Protein AF-A0A1B8XTN2-F1 (afdb_monomer_lite)

Foldseek 3Di:
DKDFPPDDDDDDDDPDPPDPDDDDPPDDAQTKMWDWDWDADDPRIHDIDDIDIDTHHND

InterPro domains:
  IPR003961 Fibronectin type III [PS50853] (1-59)
  IPR003961 Fibronectin type III [cd00063] (2-56)
  IPR013783 Immunoglobulin-like fold [G3DSA:2.60.40.10] (1-59)
  IPR036116 Fibronectin type III superfamily [SSF49265] (2-58)

Organism: Xenopus tropicalis (NCBI:txid8364)

Radius of gyration: 12.62 Å; chains: 1; bounding box: 32×22×30 Å

Structure (mmCIF, N/CA/C/O backbone):
data_AF-A0A1B8XTN2-F1
#
_entry.id   AF-A0A1B8XTN2-F1
#
loop_
_atom_site.group_PDB
_atom_site.id
_atom_site.type_symbol
_atom_site.label_atom_id
_atom_site.label_alt_id
_atom_site.label_comp_id
_atom_site.label_asym_id
_atom_site.label_entity_id
_atom_site.label_seq_id
_atom_site.pdbx_PDB_ins_code
_atom_site.Cartn_x
_atom_site.Cartn_y
_atom_site.Cartn_z
_atom_site.occupancy
_atom_site.B_iso_or_equiv
_atom_site.auth_seq_id
_atom_site.auth_comp_id
_atom_site.auth_asym_id
_atom_site.auth_atom_id
_atom_site.pdbx_PDB_model_num
ATOM 1 N N . MET A 1 1 ? 1.800 0.682 -2.022 1.00 95.12 1 MET A N 1
ATOM 2 C CA . MET A 1 1 ? 1.354 -0.173 -0.900 1.00 95.12 1 MET A CA 1
ATOM 3 C C . MET A 1 1 ? 0.663 0.681 0.143 1.00 95.12 1 MET A C 1
ATOM 5 O O . MET A 1 1 ? 1.076 1.819 0.341 1.00 95.12 1 MET A O 1
ATOM 9 N N . TYR A 1 2 ? -0.354 0.145 0.810 1.00 97.00 2 TYR A N 1
ATOM 10 C CA . TYR A 1 2 ? -1.102 0.860 1.843 1.00 97.00 2 TYR A CA 1
ATOM 11 C C . TYR A 1 2 ? -1.638 -0.100 2.908 1.00 97.00 2 TYR A C 1
ATOM 13 O O . TYR A 1 2 ? -1.824 -1.284 2.634 1.00 97.00 2 TYR A O 1
ATOM 21 N N . ARG A 1 3 ? -1.885 0.387 4.125 1.00 96.94 3 ARG A N 1
ATOM 22 C CA . ARG A 1 3 ? -2.576 -0.372 5.178 1.00 96.94 3 ARG A CA 1
ATOM 23 C C . ARG A 1 3 ? -3.202 0.550 6.219 1.00 96.94 3 ARG A C 1
ATOM 25 O O . ARG A 1 3 ? -2.633 1.608 6.477 1.00 96.94 3 ARG A O 1
ATOM 32 N N . PRO A 1 4 ? -4.301 0.148 6.876 1.00 96.31 4 PRO A N 1
ATOM 33 C CA . PRO A 1 4 ? -4.651 0.718 8.170 1.00 96.31 4 PRO A CA 1
ATOM 34 C C . PRO A 1 4 ? -3.515 0.471 9.169 1.00 96.31 4 PRO A C 1
ATOM 36 O O . PRO A 1 4 ? -2.819 -0.549 9.079 1.00 96.31 4 PRO A O 1
ATOM 39 N N . LYS A 1 5 ? -3.346 1.373 10.138 1.00 89.12 5 LYS A N 1
ATOM 40 C CA . LYS A 1 5 ? -2.330 1.233 11.191 1.00 89.12 5 LYS A CA 1
ATOM 41 C C . LYS A 1 5 ? -2.336 -0.178 11.794 1.00 89.12 5 LYS A C 1
ATOM 43 O O . LYS A 1 5 ? -3.393 -0.715 12.129 1.00 89.12 5 LYS A O 1
ATOM 48 N N . SER A 1 6 ? -1.155 -0.784 11.906 1.00 83.81 6 SER A N 1
ATOM 49 C CA . SER A 1 6 ? -0.959 -2.132 12.474 1.00 83.81 6 SER A CA 1
ATOM 50 C C . SER A 1 6 ? -1.637 -3.288 11.717 1.00 83.81 6 SER A C 1
ATOM 52 O O . SER A 1 6 ? -1.762 -4.382 12.261 1.00 83.81 6 SER A O 1
ATOM 54 N N . SER A 1 7 ? -2.055 -3.083 10.464 1.00 93.69 7 SER A N 1
ATOM 55 C CA . SER A 1 7 ? -2.576 -4.150 9.593 1.00 93.69 7 SER A CA 1
ATOM 56 C C . SER A 1 7 ? -1.497 -4.731 8.663 1.00 93.69 7 SER A C 1
ATOM 58 O O . SER A 1 7 ? -0.328 -4.325 8.674 1.00 93.69 7 SER A O 1
ATOM 60 N N . VAL A 1 8 ? -1.883 -5.705 7.837 1.00 95.94 8 VAL A N 1
ATOM 61 C CA . VAL A 1 8 ? -1.039 -6.208 6.743 1.00 95.94 8 VAL A CA 1
ATOM 62 C C . VAL A 1 8 ? -0.980 -5.198 5.596 1.00 95.94 8 VAL A C 1
ATOM 64 O O . VAL A 1 8 ? -1.950 -4.486 5.340 1.00 95.94 8 VAL A O 1
ATOM 67 N N . TRP A 1 9 ? 0.164 -5.127 4.913 1.00 95.94 9 TRP A N 1
ATOM 68 C CA . TRP A 1 9 ? 0.327 -4.281 3.731 1.00 95.94 9 TRP A CA 1
ATOM 69 C C . TRP A 1 9 ? -0.485 -4.822 2.555 1.00 95.94 9 TRP A C 1
ATOM 71 O O . TRP A 1 9 ? -0.342 -5.983 2.181 1.00 95.94 9 TRP A O 1
ATOM 81 N N . LEU A 1 10 ? -1.289 -3.954 1.948 1.00 96.25 10 LEU A N 1
ATOM 82 C CA . LEU A 1 10 ? -1.962 -4.188 0.677 1.00 96.25 10 LEU A CA 1
ATOM 83 C C . LEU A 1 10 ? -1.121 -3.602 -0.462 1.00 96.25 10 LEU A C 1
ATOM 85 O O . LEU A 1 10 ? -0.526 -2.523 -0.335 1.00 96.25 10 LEU A O 1
ATOM 89 N N . VAL A 1 11 ? -1.068 -4.319 -1.582 1.00 94.75 11 VAL A N 1
ATOM 90 C CA . VAL A 1 11 ? -0.328 -3.923 -2.786 1.00 94.75 11 VAL A CA 1
ATOM 91 C C . VAL A 1 11 ? -1.328 -3.471 -3.847 1.00 94.75 11 VAL A C 1
ATOM 93 O O . VAL A 1 11 ? -2.313 -4.151 -4.104 1.00 94.75 11 VAL A O 1
ATOM 96 N N . GLN A 1 12 ? -1.059 -2.310 -4.440 1.00 93.88 12 GLN A N 1
ATOM 97 C CA . GLN A 1 12 ? -1.745 -1.801 -5.623 1.00 93.88 12 GLN A CA 1
ATOM 98 C C . GLN A 1 12 ? -0.660 -1.562 -6.666 1.00 93.88 12 GLN A C 1
ATOM 100 O O . GLN A 1 12 ? 0.199 -0.699 -6.456 1.00 93.88 12 GLN A O 1
ATOM 105 N N . ASP A 1 13 ? -0.682 -2.338 -7.744 1.00 91.19 13 ASP A N 1
ATOM 106 C CA . ASP A 1 13 ? 0.301 -2.217 -8.814 1.00 91.19 13 ASP A CA 1
ATOM 107 C C . ASP A 1 13 ? -0.070 -1.097 -9.781 1.00 91.19 13 ASP A C 1
ATOM 109 O O . ASP A 1 13 ? -1.218 -0.967 -10.211 1.00 91.19 13 ASP A O 1
ATOM 113 N N . VAL A 1 14 ? 0.942 -0.326 -10.169 1.00 91.62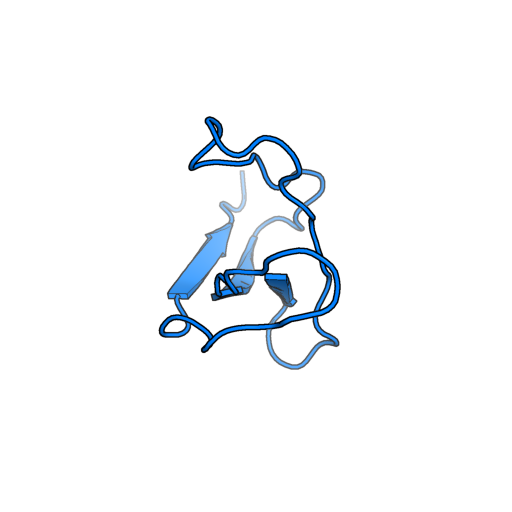 14 VAL A N 1
ATOM 114 C CA . VAL A 1 14 ? 0.887 0.598 -11.302 1.00 91.62 14 VAL A CA 1
ATOM 115 C C . VAL A 1 14 ? 1.756 -0.016 -12.387 1.00 91.62 14 VAL A C 1
ATOM 117 O O . VAL A 1 14 ? 2.961 -0.179 -12.201 1.00 91.62 14 VAL A O 1
ATOM 120 N N . LYS A 1 15 ? 1.126 -0.472 -13.473 1.00 87.81 15 LYS A N 1
ATOM 121 C CA . LYS A 1 15 ? 1.801 -1.249 -14.527 1.00 87.81 15 LYS A CA 1
ATOM 122 C C . LYS A 1 15 ? 2.294 -0.390 -15.682 1.00 87.81 15 LYS A C 1
ATOM 124 O O . LYS A 1 15 ? 3.177 -0.818 -16.417 1.00 87.81 15 LYS A O 1
ATOM 129 N N . SER A 1 16 ? 1.725 0.800 -15.860 1.00 85.12 16 SER A N 1
ATOM 130 C CA . SER A 1 16 ? 2.140 1.693 -16.932 1.00 85.12 16 SER A CA 1
ATOM 131 C C . SER A 1 16 ? 3.369 2.504 -16.508 1.00 85.12 16 SER A C 1
ATOM 133 O O . SER A 1 16 ? 3.284 3.255 -15.537 1.00 85.12 16 SER A O 1
ATOM 135 N N . PRO A 1 17 ? 4.491 2.446 -17.250 1.00 76.56 17 PRO A N 1
ATOM 136 C CA . PRO A 1 17 ? 5.677 3.252 -16.949 1.00 76.56 17 PRO A CA 1
ATOM 137 C C . PRO A 1 17 ? 5.434 4.767 -17.043 1.00 76.56 17 PRO A C 1
ATOM 139 O O . PRO A 1 17 ? 6.198 5.557 -16.488 1.00 76.56 17 PRO A O 1
ATOM 142 N N . SER A 1 18 ? 4.402 5.189 -17.781 1.00 85.69 18 SER A N 1
ATOM 143 C CA . SER A 1 18 ? 4.022 6.598 -17.911 1.00 85.69 18 SER A CA 1
ATOM 144 C C . SER A 1 18 ? 3.108 7.076 -16.782 1.00 85.69 18 SER A C 1
ATOM 146 O O . SER A 1 18 ? 3.023 8.282 -16.541 1.00 85.69 18 SER A O 1
ATOM 148 N N . GLU A 1 19 ? 2.456 6.163 -16.061 1.00 86.81 19 GLU A N 1
ATOM 149 C CA . GLU A 1 19 ? 1.611 6.501 -14.921 1.00 86.81 19 GLU A CA 1
ATOM 150 C C . GLU A 1 19 ? 2.472 6.662 -13.673 1.00 86.81 19 GLU A C 1
ATOM 152 O O . GLU A 1 19 ? 3.144 5.745 -13.211 1.00 86.81 19 GLU A O 1
ATOM 157 N N . ARG A 1 20 ? 2.447 7.868 -13.107 1.00 84.69 20 ARG A N 1
ATOM 158 C CA . ARG A 1 20 ? 3.159 8.190 -11.860 1.00 84.69 20 ARG A CA 1
ATOM 159 C C . ARG A 1 20 ? 2.225 8.307 -10.661 1.00 84.69 20 ARG A C 1
ATOM 161 O O . ARG A 1 20 ? 2.650 8.730 -9.591 1.00 84.69 20 ARG A O 1
ATOM 168 N N . ASN A 1 21 ? 0.949 7.986 -10.849 1.00 89.88 21 ASN A N 1
ATOM 169 C CA . ASN A 1 21 ? -0.076 8.065 -9.824 1.00 89.88 21 ASN A CA 1
ATOM 170 C C . ASN A 1 21 ? -1.048 6.886 -9.939 1.00 89.88 21 ASN A C 1
ATOM 172 O O . ASN A 1 21 ? -1.077 6.165 -10.932 1.00 89.88 21 ASN A O 1
ATOM 176 N N . THR A 1 22 ? -1.814 6.682 -8.875 1.00 92.94 22 THR A N 1
ATOM 177 C CA . THR A 1 22 ? -2.931 5.743 -8.821 1.00 92.94 22 THR A CA 1
ATOM 178 C C . THR A 1 22 ? -3.931 6.241 -7.787 1.00 92.94 22 THR A C 1
ATOM 180 O O . THR A 1 22 ? -3.581 7.048 -6.920 1.00 92.94 22 THR A O 1
ATOM 183 N N . ILE A 1 23 ? -5.169 5.769 -7.875 1.00 93.56 23 ILE A N 1
ATOM 184 C CA . ILE A 1 23 ? -6.236 6.113 -6.939 1.00 93.56 23 ILE A CA 1
ATOM 185 C C . ILE A 1 23 ? -6.466 4.909 -6.031 1.00 93.56 23 ILE A C 1
ATOM 187 O O . ILE A 1 23 ? -6.755 3.813 -6.506 1.00 93.56 23 ILE A O 1
ATOM 191 N N . LEU A 1 24 ? -6.348 5.120 -4.719 1.00 94.38 24 LEU A N 1
ATOM 192 C CA . LEU A 1 24 ? -6.771 4.137 -3.726 1.00 94.38 24 LEU A CA 1
ATOM 193 C C . LEU A 1 24 ? -8.267 4.316 -3.465 1.00 94.38 24 LEU A C 1
ATOM 195 O O . LEU A 1 24 ? -8.704 5.397 -3.072 1.00 94.38 24 LEU A O 1
ATOM 199 N N . VAL A 1 25 ? -9.033 3.255 -3.690 1.00 93.44 25 VAL A N 1
ATOM 200 C CA . VAL A 1 25 ? -10.485 3.207 -3.476 1.00 93.44 25 VAL A CA 1
ATOM 201 C C . VAL A 1 25 ? -10.820 2.325 -2.270 1.00 93.44 25 VAL A C 1
ATOM 203 O O . VAL A 1 25 ? -9.936 1.677 -1.710 1.00 93.44 25 VAL A O 1
ATOM 206 N N . ASP A 1 26 ? -12.084 2.339 -1.843 1.00 93.06 26 ASP A N 1
ATOM 207 C CA . ASP A 1 26 ? -12.612 1.487 -0.763 1.00 93.06 26 ASP A CA 1
ATOM 208 C C . ASP A 1 26 ? -11.880 1.621 0.589 1.00 93.06 26 ASP A C 1
ATOM 210 O O . ASP A 1 26 ? -11.821 0.695 1.403 1.00 93.06 26 ASP A O 1
ATOM 214 N N . LEU A 1 27 ? -11.329 2.809 0.857 1.00 94.69 27 LEU A N 1
ATOM 215 C CA . LEU A 1 27 ? -10.728 3.131 2.148 1.00 94.69 27 LEU A CA 1
ATOM 216 C C . LEU A 1 27 ? -11.814 3.357 3.209 1.00 94.69 27 LEU A C 1
ATOM 218 O O . LEU A 1 27 ? -12.843 3.986 2.962 1.00 94.69 27 LEU A O 1
ATOM 222 N N . LYS A 1 28 ? -11.564 2.868 4.425 1.00 95.25 28 LYS A N 1
ATOM 223 C CA . LYS A 1 28 ? -12.460 3.059 5.568 1.00 95.25 28 LYS A CA 1
ATOM 224 C C . LYS A 1 28 ? -12.410 4.514 6.016 1.00 95.25 28 LYS A C 1
ATOM 226 O O . LYS A 1 28 ? -11.319 5.023 6.246 1.00 95.25 28 LYS A O 1
ATOM 231 N N . LYS A 1 29 ? -13.576 5.140 6.201 1.00 95.75 29 LYS A N 1
ATOM 232 C CA . LYS A 1 29 ? 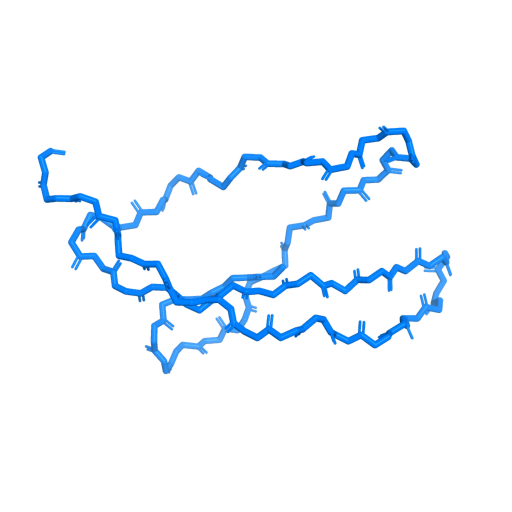-13.701 6.502 6.747 1.00 95.75 29 LYS A CA 1
ATOM 233 C C . LYS A 1 29 ? -13.084 6.614 8.144 1.00 95.75 29 LYS A C 1
ATOM 235 O O . LYS A 1 29 ? -12.974 5.621 8.868 1.00 95.75 29 LYS A O 1
ATOM 240 N N . GLY A 1 30 ? -12.657 7.822 8.509 1.00 96.06 30 GLY A N 1
ATOM 241 C CA . GLY A 1 30 ? -12.072 8.140 9.818 1.00 96.06 30 GLY A CA 1
ATOM 242 C C . GLY A 1 30 ? -10.809 7.353 10.202 1.00 96.06 30 GLY A C 1
ATOM 243 O O . GLY A 1 30 ? -10.385 7.422 11.355 1.00 96.06 30 GLY A O 1
ATOM 244 N N . THR A 1 31 ? -10.197 6.611 9.276 1.00 96.25 31 THR A N 1
ATOM 245 C CA . THR A 1 31 ? -9.104 5.671 9.550 1.00 96.25 31 THR A CA 1
ATOM 246 C C . THR A 1 31 ? -7.752 6.252 9.133 1.00 96.25 31 THR A C 1
ATOM 248 O O . THR A 1 31 ? -7.626 6.892 8.089 1.00 96.25 31 THR A O 1
ATOM 251 N N . GLU A 1 32 ? -6.725 6.025 9.956 1.00 97.12 32 GLU A N 1
ATOM 252 C CA . GLU A 1 32 ? -5.331 6.356 9.639 1.00 97.12 32 GLU A CA 1
ATOM 253 C C . GLU A 1 32 ? -4.685 5.225 8.831 1.00 97.12 32 GLU A C 1
ATOM 255 O O . GLU A 1 32 ? -4.717 4.052 9.224 1.00 97.12 32 GLU A O 1
ATOM 260 N N . TYR A 1 33 ? -4.085 5.602 7.708 1.00 97.25 33 TYR A N 1
ATOM 261 C CA . TYR A 1 33 ? -3.391 4.728 6.784 1.00 97.25 33 TYR A CA 1
ATOM 262 C C . TYR A 1 33 ? -1.905 5.071 6.714 1.00 97.25 33 TYR A C 1
ATOM 264 O O . TYR A 1 33 ? -1.521 6.237 6.631 1.00 97.25 33 TYR A O 1
ATOM 272 N N . GLU A 1 34 ? -1.085 4.027 6.678 1.00 97.88 34 GLU A N 1
ATOM 273 C CA . GLU A 1 34 ? 0.314 4.086 6.267 1.00 97.88 34 GLU A CA 1
ATOM 274 C C . GLU A 1 34 ? 0.393 3.788 4.768 1.00 97.88 34 GLU A C 1
ATOM 276 O O . GLU A 1 34 ? -0.159 2.789 4.297 1.00 97.88 34 GLU A O 1
ATOM 281 N N . ILE A 1 35 ? 1.092 4.636 4.017 1.00 96.88 35 ILE A N 1
ATOM 282 C CA . ILE A 1 35 ? 1.252 4.521 2.565 1.00 96.88 35 ILE A CA 1
ATOM 283 C C . ILE A 1 35 ? 2.730 4.634 2.212 1.00 96.88 35 ILE A C 1
ATOM 285 O O . ILE A 1 35 ? 3.441 5.480 2.744 1.00 96.88 35 ILE A O 1
ATOM 289 N N . LY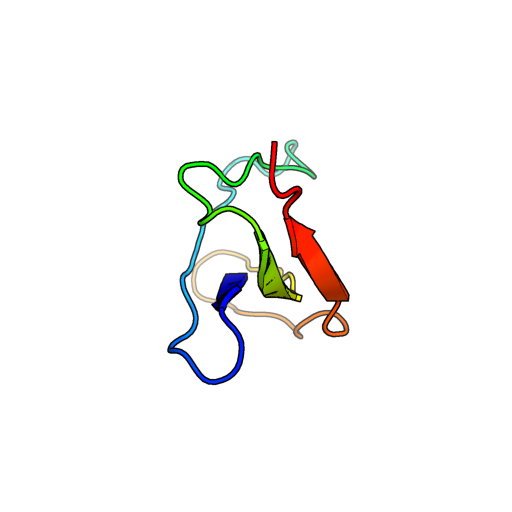S A 1 36 ? 3.195 3.785 1.297 1.00 96.88 36 LYS A N 1
ATOM 290 C CA . LYS A 1 36 ? 4.541 3.871 0.717 1.00 96.88 36 LYS A CA 1
ATOM 291 C C . LYS A 1 36 ? 4.558 3.351 -0.714 1.00 96.88 36 LYS A C 1
ATOM 293 O O . LYS A 1 36 ? 3.723 2.522 -1.102 1.00 96.88 36 LYS A O 1
ATOM 298 N N . ILE A 1 37 ? 5.524 3.814 -1.491 1.00 96.12 37 ILE A N 1
ATOM 299 C CA . ILE A 1 37 ? 5.709 3.442 -2.893 1.00 96.12 37 ILE A CA 1
ATOM 3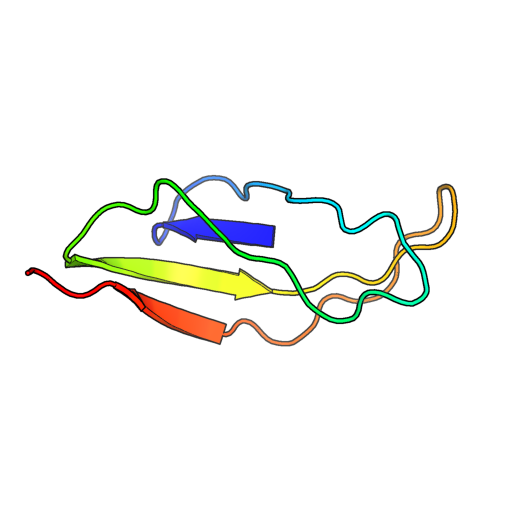00 C C . ILE A 1 37 ? 6.977 2.606 -3.009 1.00 96.12 37 ILE A C 1
ATOM 302 O O . ILE A 1 37 ? 7.990 2.929 -2.401 1.00 96.12 37 ILE A O 1
ATOM 306 N N . ARG A 1 38 ? 6.909 1.539 -3.804 1.00 95.62 38 ARG A N 1
ATOM 307 C CA . ARG A 1 38 ? 8.062 0.723 -4.172 1.00 95.62 38 ARG A CA 1
ATOM 308 C C . ARG A 1 38 ? 8.177 0.720 -5.690 1.00 95.62 38 ARG A C 1
ATOM 310 O O . ARG A 1 38 ? 7.247 0.238 -6.338 1.00 95.62 38 ARG A O 1
ATOM 317 N N . PRO A 1 39 ? 9.258 1.264 -6.267 1.00 93.94 39 PRO A N 1
ATOM 318 C CA . PRO A 1 39 ? 9.515 1.098 -7.682 1.00 93.94 39 PRO A CA 1
ATOM 319 C C . PRO A 1 39 ? 9.884 -0.361 -7.955 1.00 93.94 39 PRO A C 1
ATOM 321 O O . PRO A 1 39 ? 10.528 -1.017 -7.132 1.00 93.94 39 PRO A O 1
ATOM 324 N N . TYR A 1 40 ? 9.490 -0.862 -9.117 1.00 92.31 40 TYR A N 1
ATOM 325 C CA . TYR A 1 40 ? 9.867 -2.190 -9.579 1.00 92.31 40 TYR A CA 1
ATOM 326 C C . TYR A 1 40 ? 10.121 -2.172 -11.086 1.00 92.31 40 TYR A C 1
ATOM 328 O O . TYR A 1 40 ? 9.650 -1.282 -11.799 1.00 92.31 40 TYR A O 1
ATOM 336 N N . PHE A 1 41 ? 10.885 -3.150 -11.554 1.00 90.38 41 PHE A N 1
ATOM 337 C CA . PHE A 1 41 ? 11.100 -3.438 -12.964 1.00 90.38 41 PHE A CA 1
ATOM 338 C C . PHE A 1 41 ? 11.175 -4.952 -13.128 1.00 90.38 41 PHE A C 1
ATOM 340 O O . PHE A 1 41 ? 12.096 -5.572 -12.600 1.00 90.38 41 PHE A O 1
ATOM 347 N N . ASP A 1 42 ? 10.212 -5.533 -13.844 1.00 90.00 42 ASP A N 1
ATOM 348 C CA . ASP A 1 42 ? 10.068 -6.988 -13.960 1.00 90.00 42 ASP A CA 1
ATOM 349 C C . ASP A 1 42 ? 9.998 -7.647 -12.564 1.00 90.00 42 ASP A C 1
ATOM 351 O O . ASP A 1 42 ? 9.165 -7.251 -11.744 1.00 90.00 42 ASP A O 1
ATOM 355 N N . GLU A 1 43 ? 10.892 -8.582 -12.244 1.00 90.31 43 GLU A N 1
ATOM 356 C CA . GLU A 1 43 ? 10.974 -9.219 -10.922 1.00 90.31 43 GLU A CA 1
ATOM 357 C C . GLU A 1 43 ? 11.787 -8.404 -9.895 1.00 90.31 43 GLU A C 1
ATOM 359 O O . GLU A 1 43 ? 11.816 -8.733 -8.705 1.00 90.31 43 GLU A O 1
ATOM 364 N N . PHE A 1 44 ? 12.445 -7.321 -10.320 1.00 93.50 44 PHE A N 1
ATOM 365 C CA . PHE A 1 44 ? 13.307 -6.521 -9.455 1.00 93.50 44 PHE A CA 1
AT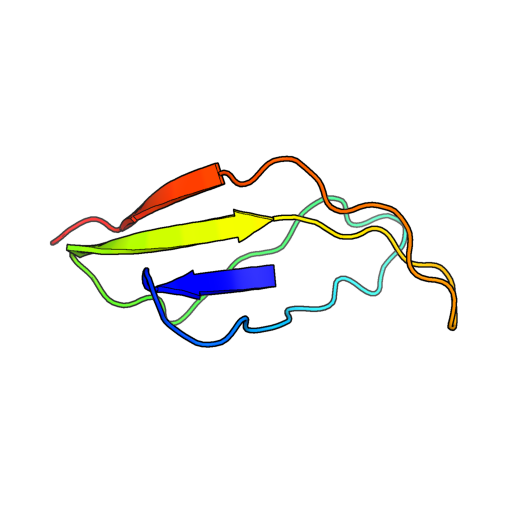OM 366 C C . PHE A 1 44 ? 12.513 -5.480 -8.680 1.00 93.50 44 PHE A C 1
ATOM 368 O O . PHE A 1 44 ? 11.815 -4.639 -9.246 1.00 93.50 44 PHE A O 1
ATOM 375 N N . GLN A 1 45 ? 12.695 -5.490 -7.364 1.00 93.56 45 GLN A N 1
ATOM 376 C CA . GLN A 1 45 ? 12.096 -4.531 -6.449 1.00 93.56 45 GLN A CA 1
ATOM 377 C C . GLN A 1 45 ? 13.149 -3.549 -5.937 1.00 93.56 45 GLN A C 1
ATOM 379 O O . GLN A 1 45 ? 14.199 -3.952 -5.439 1.00 93.56 45 GLN A O 1
ATOM 384 N N . GLY A 1 46 ? 12.863 -2.254 -6.065 1.00 95.25 46 GLY A N 1
ATOM 385 C CA . GLY A 1 46 ? 13.699 -1.188 -5.528 1.00 95.25 46 GLY A CA 1
ATOM 386 C C . GLY A 1 46 ? 13.401 -0.878 -4.062 1.00 95.25 46 GLY A C 1
ATOM 387 O O . GLY A 1 46 ? 12.683 -1.600 -3.368 1.00 95.25 46 GLY A O 1
ATOM 388 N N . MET A 1 47 ? 13.961 0.234 -3.590 1.00 96.88 47 MET A N 1
ATOM 389 C CA . MET A 1 47 ? 13.764 0.699 -2.218 1.00 96.88 47 MET A CA 1
ATOM 390 C C . MET A 1 47 ? 12.375 1.308 -2.025 1.00 96.88 47 MET A C 1
ATOM 392 O O . MET A 1 47 ? 11.876 2.029 -2.888 1.00 96.88 47 MET A O 1
ATOM 396 N N . ASP A 1 48 ? 11.780 1.046 -0.864 1.00 97.31 48 ASP A N 1
ATOM 397 C CA . ASP A 1 48 ? 10.570 1.742 -0.439 1.00 97.31 48 ASP A CA 1
ATOM 398 C C . ASP A 1 48 ? 10.846 3.239 -0.251 1.00 97.31 48 ASP A C 1
ATOM 400 O O . ASP A 1 48 ? 11.908 3.628 0.238 1.00 97.31 48 ASP A O 1
ATOM 404 N N . SER A 1 49 ? 9.861 4.071 -0.585 1.00 97.38 49 SER A N 1
ATOM 405 C CA . SER A 1 49 ? 9.808 5.455 -0.117 1.00 97.38 49 SER A CA 1
ATOM 406 C C . SER A 1 49 ? 9.644 5.518 1.403 1.00 97.38 49 SER A C 1
ATOM 408 O O . SER A 1 49 ? 9.243 4.539 2.043 1.00 97.38 49 SER A O 1
ATOM 410 N N . ASP A 1 50 ? 9.818 6.715 1.964 1.00 97.94 50 ASP A N 1
ATOM 411 C CA . ASP A 1 50 ? 9.339 7.004 3.313 1.00 97.94 50 ASP A 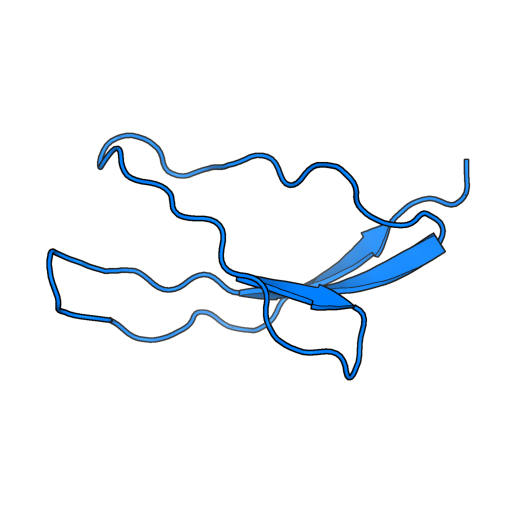CA 1
ATOM 412 C C . ASP A 1 50 ? 7.840 6.698 3.444 1.00 97.94 50 ASP A C 1
ATOM 414 O O . ASP A 1 50 ? 7.072 6.761 2.472 1.00 97.94 50 ASP A O 1
ATOM 418 N N . VAL A 1 51 ? 7.431 6.345 4.663 1.00 97.06 51 VAL A N 1
ATOM 419 C CA . VAL A 1 51 ? 6.028 6.090 4.990 1.00 97.06 51 VAL A CA 1
ATOM 420 C C . VAL A 1 51 ? 5.306 7.418 5.177 1.00 97.06 51 VAL A C 1
ATOM 422 O O . VAL A 1 51 ? 5.670 8.229 6.026 1.00 97.06 51 VAL A O 1
ATOM 425 N N . LEU A 1 52 ? 4.233 7.600 4.417 1.00 96.94 52 LEU A N 1
ATOM 426 C CA . LEU A 1 52 ? 3.295 8.699 4.561 1.00 96.94 52 LEU A CA 1
ATOM 427 C C . LEU A 1 52 ? 2.104 8.260 5.422 1.00 96.94 52 LEU A C 1
ATOM 429 O O . LEU A 1 52 ? 1.513 7.207 5.179 1.00 96.94 52 LEU A O 1
ATOM 433 N N . LEU A 1 53 ? 1.742 9.083 6.408 1.00 96.88 53 LEU A N 1
ATOM 434 C CA . LEU A 1 53 ? 0.559 8.892 7.248 1.00 96.88 53 LEU A CA 1
ATOM 435 C C . LEU A 1 53 ? -0.570 9.797 6.762 1.00 96.88 53 LEU A C 1
ATOM 437 O O . LEU A 1 53 ? -0.413 11.016 6.713 1.00 96.88 53 LEU A O 1
ATOM 441 N N . ILE A 1 54 ? -1.708 9.203 6.412 1.00 95.12 54 ILE A N 1
ATOM 442 C CA . ILE A 1 54 ? -2.900 9.926 5.952 1.00 95.12 54 ILE A CA 1
ATOM 443 C C . ILE A 1 54 ? -4.110 9.448 6.742 1.00 95.12 54 ILE A C 1
ATOM 445 O O . ILE A 1 54 ? -4.303 8.250 6.924 1.00 95.12 54 ILE A O 1
ATOM 449 N N . ARG A 1 55 ? -4.966 10.380 7.164 1.00 95.81 55 ARG A N 1
ATOM 450 C CA . ARG A 1 55 ? -6.270 10.068 7.751 1.00 95.81 55 ARG A CA 1
ATOM 451 C C . ARG A 1 55 ? -7.373 10.370 6.747 1.00 95.81 55 ARG A C 1
ATOM 453 O O . ARG A 1 55 ? -7.461 11.484 6.241 1.00 95.81 55 ARG A O 1
ATOM 460 N N . THR A 1 56 ? -8.216 9.383 6.469 1.00 96.12 56 THR A N 1
ATOM 461 C CA . THR A 1 56 ? -9.419 9.582 5.648 1.00 96.12 56 THR A CA 1
ATOM 462 C C . THR A 1 56 ? -10.442 10.453 6.388 1.00 96.12 56 THR A C 1
ATOM 464 O O . THR A 1 56 ? -10.541 10.324 7.615 1.00 96.12 56 THR A O 1
ATOM 467 N N . PRO A 1 57 ? -11.255 11.256 5.680 1.00 95.88 57 PRO A N 1
ATOM 468 C CA . PRO A 1 57 ? -12.328 12.041 6.293 1.00 95.88 57 PRO A CA 1
ATOM 469 C C . PRO A 1 57 ? -13.399 11.153 6.951 1.00 95.88 57 PRO A C 1
ATOM 471 O O . PRO A 1 57 ? -13.494 9.956 6.666 1.00 95.88 57 PRO A O 1
ATOM 474 N N . GLU A 1 58 ? -14.188 11.740 7.854 1.00 91.88 58 GLU A N 1
ATOM 475 C CA . GLU A 1 58 ? -15.317 11.069 8.525 1.00 91.88 58 GLU A CA 1
ATOM 476 C C . GLU A 1 58 ? -16.649 11.195 7.759 1.00 91.88 58 GLU A C 1
ATOM 478 O O . GLU A 1 58 ? -17.547 10.386 7.987 1.00 91.88 58 GLU A O 1
ATOM 483 N N . GLU A 1 59 ? -16.754 12.169 6.845 1.00 71.12 59 GLU A N 1
ATOM 484 C CA . GLU A 1 59 ? -17.982 12.565 6.126 1.00 71.12 59 GLU A CA 1
ATOM 485 C C . GLU A 1 59 ? -18.428 11.556 5.057 1.00 71.12 59 GLU A C 1
ATOM 487 O O . GLU A 1 59 ? -17.586 11.004 4.308 1.00 71.12 59 GLU A O 1
#

Secondary structure (DSSP, 8-state):
-EEETTSPPB------TT-------SPPTT-EEEE----EETTEE-PPPPPEEEE----

pLDDT: mean 93.17, std 5.08, range [71.12, 97.94]

Sequence (59 aa):
MYRPKSSVWLVQDVKSPSERNTILVDLKKGTEYEIKIRPYFDEFQGMDSDVLLIRTPEE